Protein AF-A0A7V9RH33-F1 (afdb_monomer)

Structure (mmCIF, N/CA/C/O backbone):
data_AF-A0A7V9RH33-F1
#
_entry.id   AF-A0A7V9RH33-F1
#
loop_
_atom_site.group_PDB
_atom_site.id
_atom_site.type_symbol
_atom_site.label_atom_id
_atom_site.label_alt_id
_atom_site.label_comp_id
_atom_site.label_asym_id
_atom_site.label_entity_id
_atom_site.label_seq_id
_atom_site.pdbx_PDB_ins_code
_atom_site.Cartn_x
_atom_site.Cartn_y
_atom_site.Cartn_z
_atom_site.occupancy
_atom_site.B_iso_or_equiv
_atom_site.auth_seq_id
_atom_site.auth_comp_id
_atom_site.auth_asym_id
_atom_site.auth_atom_id
_atom_site.pdbx_PDB_model_num
ATOM 1 N N . MET A 1 1 ? -5.576 9.116 -10.974 1.00 95.38 1 MET A N 1
ATOM 2 C CA . MET A 1 1 ? -5.662 9.124 -9.503 1.00 95.38 1 MET A CA 1
ATOM 3 C C . MET A 1 1 ? -5.404 7.738 -8.936 1.00 95.38 1 MET A C 1
ATOM 5 O O . MET A 1 1 ? -6.086 6.780 -9.306 1.00 95.38 1 MET A O 1
ATOM 9 N N . ILE A 1 2 ? -4.464 7.657 -8.002 1.00 98.38 2 ILE A N 1
ATOM 10 C CA . ILE A 1 2 ? -4.187 6.512 -7.131 1.00 98.38 2 ILE A CA 1
ATOM 11 C C . ILE A 1 2 ? -4.841 6.674 -5.761 1.00 98.38 2 ILE A C 1
ATOM 13 O O . ILE A 1 2 ? -5.208 7.778 -5.364 1.00 98.38 2 ILE A O 1
ATOM 17 N N . CYS A 1 3 ? -4.941 5.575 -5.014 1.00 98.75 3 CYS A N 1
ATOM 18 C CA . CYS A 1 3 ? -5.270 5.596 -3.591 1.00 98.75 3 CYS A CA 1
ATOM 19 C C . CYS A 1 3 ? -4.143 4.963 -2.775 1.00 98.75 3 CYS A C 1
ATOM 21 O O . CYS A 1 3 ? -3.856 3.783 -2.945 1.00 98.75 3 CYS A O 1
ATOM 23 N N . ILE A 1 4 ? -3.525 5.725 -1.878 1.00 98.81 4 ILE A N 1
ATOM 24 C CA . ILE A 1 4 ? -2.529 5.230 -0.931 1.00 98.81 4 ILE A CA 1
ATOM 25 C C . ILE A 1 4 ? -3.235 4.920 0.379 1.00 98.81 4 ILE A C 1
ATOM 27 O O . ILE A 1 4 ? -3.908 5.786 0.935 1.00 98.81 4 ILE A O 1
ATOM 31 N N . VAL A 1 5 ? -3.082 3.698 0.870 1.00 98.75 5 VAL A N 1
ATOM 32 C CA . VAL A 1 5 ? -3.754 3.229 2.078 1.00 98.75 5 VAL A CA 1
ATOM 33 C C . VAL A 1 5 ? -2.753 2.779 3.129 1.00 98.75 5 VAL A C 1
ATOM 35 O O . VAL A 1 5 ? -1.701 2.231 2.802 1.00 98.75 5 VAL A O 1
ATOM 38 N N . ASP A 1 6 ? -3.103 3.003 4.390 1.00 98.38 6 ASP A N 1
ATOM 39 C CA . ASP A 1 6 ? -2.345 2.503 5.533 1.00 98.38 6 ASP A CA 1
ATOM 40 C C . ASP A 1 6 ? -3.276 2.132 6.694 1.00 98.38 6 ASP A C 1
ATOM 42 O O . ASP A 1 6 ? -4.386 2.667 6.817 1.00 98.38 6 ASP A O 1
ATOM 46 N N . VAL A 1 7 ? -2.825 1.213 7.548 1.00 97.56 7 VAL A N 1
ATOM 47 C CA . VAL A 1 7 ? -3.547 0.773 8.745 1.00 97.56 7 VAL A CA 1
ATOM 48 C C . VAL A 1 7 ? -2.635 0.859 9.956 1.00 97.56 7 VAL A C 1
ATOM 50 O O . VAL A 1 7 ? -1.560 0.273 10.013 1.00 97.56 7 VAL A O 1
ATOM 53 N N . HIS A 1 8 ? -3.121 1.527 10.995 1.00 96.88 8 HIS A N 1
ATOM 54 C CA . HIS A 1 8 ? -2.479 1.547 12.294 1.00 96.88 8 HIS A CA 1
ATOM 55 C C . HIS A 1 8 ? -3.383 0.897 13.335 1.00 96.88 8 HIS A C 1
ATOM 57 O O . HIS A 1 8 ? -4.546 1.268 13.484 1.00 96.88 8 HIS A O 1
ATOM 63 N N . TYR A 1 9 ? -2.845 -0.059 14.083 1.00 93.94 9 TYR A N 1
ATOM 64 C CA . TYR A 1 9 ? -3.551 -0.713 15.176 1.00 93.94 9 TYR A CA 1
ATOM 65 C C . TYR A 1 9 ? -2.933 -0.339 16.526 1.00 93.94 9 TYR A C 1
ATOM 67 O O . TYR A 1 9 ? -1.718 -0.335 16.717 1.00 93.94 9 TYR A O 1
ATOM 75 N N . GLU A 1 10 ? -3.816 -0.063 17.471 1.00 94.25 10 GLU A N 1
ATOM 76 C CA . GLU A 1 10 ? -3.581 0.177 18.889 1.00 94.25 10 GLU A CA 1
ATOM 77 C C . GLU A 1 10 ? -4.294 -0.935 19.692 1.00 94.25 10 GLU A C 1
ATOM 79 O O . GLU A 1 10 ? -5.096 -1.684 19.124 1.00 94.25 10 GLU A O 1
ATOM 84 N N . PRO A 1 11 ? -4.036 -1.086 21.006 1.00 93.06 11 PRO A N 1
ATOM 85 C CA . PRO A 1 11 ? -4.631 -2.165 21.803 1.00 93.06 11 PRO A CA 1
ATOM 86 C C . PRO A 1 11 ? -6.167 -2.233 21.775 1.00 93.06 11 PRO A C 1
ATOM 88 O O . PRO A 1 11 ? -6.733 -3.314 21.906 1.00 93.06 11 PRO A O 1
ATOM 91 N N . ASP A 1 12 ? -6.848 -1.099 21.611 1.00 94.56 12 ASP A N 1
ATOM 92 C CA . ASP A 1 12 ? -8.307 -0.979 21.676 1.00 94.56 12 ASP A CA 1
ATOM 93 C C . ASP A 1 12 ? -8.935 -0.356 20.417 1.00 94.56 12 ASP A C 1
ATOM 95 O O . ASP A 1 12 ? -10.139 -0.067 20.404 1.00 94.56 12 ASP A O 1
ATOM 99 N N . ARG A 1 13 ? -8.144 -0.140 19.359 1.00 95.56 13 ARG A N 1
ATOM 100 C CA . ARG A 1 13 ? -8.594 0.527 18.134 1.00 95.56 13 ARG A CA 1
ATOM 101 C C . ARG A 1 13 ? -7.764 0.136 16.919 1.00 95.56 13 ARG A C 1
ATOM 103 O O . ARG A 1 13 ? -6.552 -0.012 17.000 1.00 95.56 13 ARG A O 1
ATOM 110 N N . VAL A 1 14 ? -8.406 0.122 15.756 1.00 97.19 14 VAL A N 1
ATOM 111 C CA . VAL A 1 14 ? -7.735 0.123 14.452 1.00 97.19 14 VAL A CA 1
ATOM 112 C C . VAL A 1 14 ? -8.142 1.365 13.669 1.00 97.19 14 VAL A C 1
ATOM 114 O O . VAL A 1 14 ? -9.323 1.704 13.601 1.00 97.19 14 VAL A O 1
ATOM 117 N N . THR A 1 15 ? -7.172 2.065 13.095 1.00 98.12 15 THR A N 1
ATOM 118 C CA . THR A 1 15 ? -7.381 3.249 12.263 1.00 98.12 15 THR A CA 1
ATOM 119 C C . THR A 1 15 ? -6.859 2.969 10.859 1.00 98.12 15 THR A C 1
ATOM 121 O O . THR A 1 15 ? -5.670 2.724 10.684 1.00 98.12 15 THR A O 1
ATOM 124 N N . ALA A 1 16 ? -7.742 3.018 9.865 1.00 98.31 16 ALA A N 1
ATOM 125 C CA . ALA A 1 16 ? -7.372 2.970 8.455 1.00 98.31 16 ALA A CA 1
ATOM 126 C C . ALA A 1 16 ? -7.395 4.381 7.866 1.00 98.31 16 ALA A C 1
ATOM 128 O O . ALA A 1 16 ? -8.294 5.172 8.177 1.00 98.31 16 ALA A O 1
ATOM 129 N N . ALA A 1 17 ? -6.432 4.679 7.003 1.00 98.75 17 ALA A N 1
ATOM 130 C CA . ALA A 1 17 ? -6.362 5.917 6.246 1.00 98.75 17 ALA A CA 1
ATOM 131 C C . ALA A 1 17 ? -6.275 5.631 4.746 1.00 98.75 17 ALA A C 1
ATOM 133 O O . ALA A 1 17 ? -5.672 4.644 4.328 1.00 98.75 17 ALA A O 1
ATOM 134 N N . ALA A 1 18 ? -6.886 6.504 3.949 1.00 98.69 18 ALA A N 1
ATOM 135 C CA . ALA A 1 18 ? -6.824 6.483 2.497 1.00 98.69 18 ALA A CA 1
ATOM 136 C C . ALA A 1 18 ? -6.561 7.899 1.979 1.00 98.69 18 ALA A C 1
ATOM 138 O O . ALA A 1 18 ? -7.247 8.847 2.366 1.00 98.69 18 ALA A O 1
ATOM 139 N N . VAL A 1 19 ? -5.572 8.024 1.102 1.00 98.81 19 VAL A N 1
ATOM 140 C CA . VAL A 1 19 ? -5.144 9.270 0.466 1.00 98.81 19 VAL A CA 1
ATOM 141 C C . VAL A 1 19 ? -5.298 9.116 -1.045 1.00 98.81 19 VAL A C 1
ATOM 143 O O . VAL A 1 19 ? -4.628 8.284 -1.650 1.00 98.81 19 VAL A O 1
ATOM 146 N N . GLY A 1 20 ? -6.201 9.882 -1.655 1.00 98.62 20 GLY A N 1
ATOM 147 C CA . GLY A 1 20 ? -6.399 9.931 -3.105 1.00 98.62 20 GLY A CA 1
ATOM 148 C C . GLY A 1 20 ? -5.659 11.108 -3.733 1.00 98.62 20 GLY A C 1
ATOM 149 O O . GLY A 1 20 ? -5.825 12.234 -3.263 1.00 98.62 20 GLY A O 1
ATOM 150 N N . ALA A 1 21 ? -4.859 10.862 -4.770 1.00 98.44 21 ALA A N 1
ATOM 151 C CA . ALA A 1 21 ? -4.086 11.889 -5.481 1.00 98.44 21 ALA A CA 1
ATOM 152 C C . ALA A 1 21 ? -3.590 11.392 -6.850 1.00 98.44 21 ALA A C 1
ATOM 154 O O . ALA A 1 21 ? -3.709 10.203 -7.158 1.00 98.44 21 ALA A O 1
ATOM 155 N N . GLU A 1 22 ? -3.019 12.271 -7.667 1.00 98.31 22 GLU A N 1
ATOM 156 C CA . GLU A 1 22 ? -2.132 11.870 -8.762 1.00 98.31 22 GLU A CA 1
ATOM 157 C C . GLU A 1 22 ? -0.724 11.531 -8.234 1.00 98.31 22 GLU A C 1
ATOM 159 O O . GLU A 1 22 ? -0.401 11.740 -7.063 1.00 98.31 22 GLU A O 1
ATOM 164 N N . TRP A 1 23 ? 0.113 10.911 -9.068 1.00 97.38 23 TRP A N 1
ATOM 165 C CA . TRP A 1 23 ? 1.403 10.358 -8.626 1.00 97.38 23 TRP A CA 1
ATOM 166 C C . TRP A 1 23 ? 2.408 11.415 -8.160 1.00 97.38 23 TRP A C 1
ATOM 168 O O . TRP A 1 23 ? 3.168 11.168 -7.223 1.00 97.38 23 TRP A O 1
ATOM 178 N N . ASP A 1 24 ? 2.440 12.559 -8.830 1.00 95.69 24 ASP A N 1
ATOM 179 C CA . ASP A 1 24 ? 3.384 13.657 -8.626 1.00 95.69 24 ASP A CA 1
ATOM 180 C C . ASP A 1 24 ? 2.827 14.786 -7.746 1.00 95.69 24 ASP A C 1
ATOM 182 O O . ASP A 1 24 ? 3.537 15.754 -7.474 1.00 95.69 24 ASP A O 1
ATOM 186 N N . ASP A 1 25 ? 1.603 14.635 -7.236 1.00 98.25 25 ASP A N 1
ATOM 187 C CA . ASP A 1 25 ? 0.978 15.611 -6.350 1.00 98.25 25 ASP A CA 1
ATOM 188 C C . ASP A 1 25 ? 1.746 15.765 -5.028 1.00 98.25 25 ASP A C 1
ATOM 190 O O . ASP A 1 25 ? 2.138 14.800 -4.361 1.00 98.25 25 ASP A O 1
ATOM 194 N N . GLU A 1 26 ? 1.889 17.015 -4.588 1.00 97.88 26 GLU A N 1
ATOM 195 C CA . GLU A 1 26 ? 2.342 17.330 -3.233 1.00 97.88 26 GLU A CA 1
ATOM 196 C C . GLU A 1 26 ? 1.231 17.138 -2.194 1.00 97.88 26 GLU A C 1
ATOM 198 O O . GLU A 1 26 ? 1.500 16.703 -1.069 1.00 97.88 26 GLU A O 1
ATOM 203 N N . ILE A 1 27 ? -0.005 17.469 -2.570 1.00 98.06 27 ILE A N 1
ATOM 204 C CA . ILE A 1 27 ? -1.160 17.570 -1.678 1.00 98.06 27 ILE A CA 1
ATOM 205 C C . ILE A 1 27 ? -2.217 16.555 -2.106 1.00 98.06 27 ILE A C 1
ATOM 207 O O . ILE A 1 27 ? -2.517 16.406 -3.285 1.00 98.06 27 ILE A O 1
ATOM 211 N N . ALA A 1 28 ? -2.807 15.873 -1.127 1.00 97.94 28 ALA A N 1
ATOM 212 C CA . ALA A 1 28 ? -3.891 14.937 -1.367 1.00 97.94 28 ALA A CA 1
ATOM 213 C C . ALA A 1 28 ? -5.132 15.639 -1.941 1.00 97.94 28 ALA A C 1
ATOM 215 O O . ALA A 1 28 ? -5.565 16.670 -1.428 1.00 97.94 28 ALA A O 1
ATOM 216 N N . THR A 1 29 ? -5.765 15.025 -2.942 1.00 98.19 29 THR A N 1
ATOM 217 C CA . THR A 1 29 ? -7.103 15.427 -3.407 1.00 98.19 29 THR A CA 1
ATOM 218 C C . THR A 1 29 ? -8.189 14.923 -2.452 1.00 98.19 29 THR A C 1
ATOM 220 O O . THR A 1 29 ? -9.202 15.587 -2.239 1.00 98.19 29 THR A O 1
ATOM 223 N N . ILE A 1 30 ? -7.992 13.736 -1.870 1.00 98.38 30 ILE A N 1
ATOM 224 C CA . ILE A 1 30 ? -8.938 13.088 -0.956 1.00 98.38 30 ILE A CA 1
ATOM 225 C C . ILE A 1 30 ? -8.173 12.548 0.249 1.00 98.38 30 ILE A C 1
ATOM 227 O O . ILE A 1 30 ? -7.168 11.864 0.083 1.00 98.38 30 ILE A O 1
ATOM 231 N N . GLU A 1 31 ? -8.688 12.782 1.454 1.00 98.56 31 GLU A N 1
ATOM 232 C CA . GLU A 1 31 ? -8.224 12.126 2.677 1.00 98.56 31 GLU A CA 1
ATOM 233 C C . GLU A 1 31 ? -9.425 11.529 3.414 1.00 98.56 31 GLU A C 1
ATOM 235 O O . GLU A 1 31 ? -10.387 12.228 3.739 1.00 98.56 31 GLU A O 1
ATOM 240 N N . ILE A 1 32 ? -9.381 10.227 3.683 1.00 98.56 32 ILE A N 1
ATOM 241 C CA . ILE A 1 32 ? -10.398 9.515 4.458 1.00 98.56 32 ILE A CA 1
ATOM 242 C C . ILE A 1 32 ? -9.709 8.829 5.629 1.00 98.56 32 ILE A C 1
ATOM 244 O O . ILE A 1 32 ? -8.657 8.215 5.471 1.00 98.56 32 ILE A O 1
ATOM 248 N N . VAL A 1 33 ? -10.333 8.903 6.803 1.00 98.44 33 VAL A N 1
ATOM 249 C CA . VAL A 1 33 ? -9.927 8.154 7.994 1.00 98.44 33 VAL A CA 1
ATOM 250 C C . VAL A 1 33 ? -11.133 7.398 8.543 1.00 98.44 33 VAL A C 1
ATOM 252 O O . VAL A 1 33 ? -12.235 7.946 8.656 1.00 98.44 33 VAL A O 1
ATOM 255 N N . VAL A 1 34 ? -10.929 6.128 8.882 1.00 97.88 34 VAL A N 1
ATOM 256 C CA . VAL A 1 34 ? -11.912 5.263 9.544 1.00 97.88 34 VAL A CA 1
ATOM 257 C C . VAL A 1 34 ? -11.299 4.742 10.831 1.00 97.88 34 VAL A C 1
ATOM 259 O O . VAL A 1 34 ? -10.194 4.212 10.822 1.00 97.88 34 VAL A O 1
ATOM 262 N N . ARG A 1 35 ? -12.027 4.878 11.941 1.00 96.88 35 ARG A N 1
ATOM 263 C CA . ARG A 1 35 ? -11.622 4.365 13.252 1.00 96.88 35 ARG A CA 1
ATOM 264 C C . ARG A 1 35 ? -12.588 3.273 13.681 1.00 96.88 35 ARG A C 1
ATOM 266 O O . ARG A 1 35 ? -13.767 3.545 13.898 1.00 96.88 35 ARG A O 1
ATOM 273 N N . THR A 1 36 ? -12.072 2.066 13.843 1.00 96.31 36 THR A N 1
ATOM 274 C CA . THR A 1 36 ? -12.820 0.902 14.308 1.00 96.31 36 THR A CA 1
ATOM 275 C C . THR A 1 36 ? -12.450 0.605 15.752 1.00 96.31 36 THR A C 1
ATOM 277 O O . THR A 1 36 ? -11.273 0.509 16.091 1.00 96.31 36 THR A O 1
ATOM 280 N N . LYS A 1 37 ? -13.459 0.477 16.618 1.00 95.62 37 LYS A N 1
ATOM 281 C CA . LYS A 1 37 ? -13.264 0.118 18.026 1.00 95.62 37 LYS A CA 1
ATOM 282 C C . LYS A 1 37 ? -12.912 -1.367 18.151 1.00 95.62 37 LYS A C 1
ATOM 284 O O . LYS A 1 37 ? -13.541 -2.197 17.501 1.00 95.62 37 LYS A O 1
ATOM 289 N N . GLY A 1 38 ? -11.992 -1.680 19.055 1.00 91.88 38 GLY A N 1
ATOM 290 C CA . GLY A 1 38 ? -11.515 -3.031 19.333 1.00 91.88 38 GLY A CA 1
ATOM 291 C C . GLY A 1 38 ? -10.138 -3.308 18.723 1.00 91.88 38 GLY A C 1
ATOM 292 O O . GLY A 1 38 ? -9.685 -2.554 17.858 1.00 91.88 38 GLY A O 1
ATOM 293 N N . PRO A 1 39 ? -9.461 -4.369 19.191 1.00 90.56 39 PRO A N 1
ATOM 294 C CA . PRO A 1 39 ? -8.172 -4.770 18.648 1.00 90.56 39 PRO A CA 1
ATOM 295 C C . PRO A 1 39 ? -8.318 -5.271 17.206 1.00 90.56 39 PRO A C 1
ATOM 297 O O . PRO A 1 39 ? -9.386 -5.726 16.789 1.00 90.56 39 PRO A O 1
ATOM 300 N N . ALA A 1 40 ? -7.215 -5.231 16.458 1.00 90.50 40 ALA A N 1
ATOM 301 C CA . ALA A 1 40 ? -7.092 -6.022 15.236 1.00 90.50 40 ALA A CA 1
ATOM 302 C C . ALA A 1 40 ? -7.164 -7.524 15.561 1.00 90.50 40 ALA A C 1
ATOM 304 O O . ALA A 1 40 ? -6.976 -7.924 16.711 1.00 90.50 40 ALA A O 1
ATOM 305 N N . ALA A 1 41 ? -7.372 -8.355 14.537 1.00 85.81 41 ALA A N 1
ATOM 306 C CA . ALA A 1 41 ? -7.249 -9.803 14.676 1.00 85.81 41 ALA A CA 1
ATOM 307 C C . ALA A 1 41 ? -5.891 -10.203 15.295 1.00 85.81 41 ALA A C 1
ATOM 309 O O . ALA A 1 41 ? -4.880 -9.497 15.139 1.00 85.81 41 ALA A O 1
ATOM 310 N N . ASP A 1 42 ? -5.881 -11.345 15.985 1.00 87.12 42 ASP A N 1
ATOM 311 C CA . ASP A 1 42 ? -4.666 -11.911 16.565 1.00 87.12 42 ASP A CA 1
ATOM 312 C C . ASP A 1 42 ? -3.622 -12.191 15.480 1.00 87.12 42 ASP A C 1
ATOM 314 O O . ASP A 1 42 ? -3.932 -12.502 14.328 1.00 87.12 42 ASP A O 1
ATOM 318 N N . TYR A 1 43 ? -2.347 -12.068 15.845 1.00 84.62 43 TYR A N 1
ATOM 319 C CA . TYR A 1 43 ? -1.266 -12.358 14.916 1.00 84.62 43 TYR A CA 1
ATOM 320 C C . TYR A 1 43 ? -1.150 -13.860 14.661 1.00 84.62 43 TYR A C 1
ATOM 322 O O . TYR A 1 43 ? -0.788 -14.626 15.555 1.00 84.62 43 TYR A O 1
ATOM 330 N N . ASN A 1 44 ? -1.379 -14.252 13.410 1.00 84.88 44 ASN A N 1
ATOM 331 C CA . ASN A 1 44 ? -1.130 -15.598 12.922 1.00 84.88 44 ASN A CA 1
ATOM 332 C C . ASN A 1 44 ? 0.112 -15.607 12.003 1.00 84.88 44 ASN A C 1
ATOM 334 O O . ASN A 1 44 ? 0.119 -14.906 10.982 1.00 84.88 44 ASN A O 1
ATOM 338 N N . PRO A 1 45 ? 1.182 -16.358 12.334 1.00 80.25 45 PRO A N 1
ATOM 339 C CA . PRO A 1 45 ? 2.356 -16.482 11.474 1.00 80.25 45 PRO A CA 1
ATOM 340 C C . PRO A 1 45 ? 1.985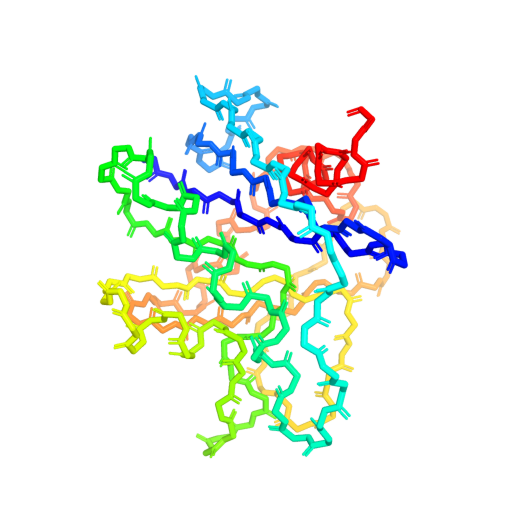 -16.912 10.047 1.00 80.25 45 PRO A C 1
ATOM 342 O O . PRO A 1 45 ? 1.301 -17.909 9.847 1.00 80.25 45 PRO A O 1
ATOM 345 N N . GLY A 1 46 ? 2.439 -16.154 9.045 1.00 78.81 46 GLY A N 1
ATOM 346 C CA . GLY A 1 46 ? 2.107 -16.399 7.631 1.00 78.81 46 GLY A CA 1
ATOM 347 C C . GLY A 1 46 ? 0.761 -15.821 7.168 1.00 78.81 46 GLY A C 1
ATOM 348 O O . GLY A 1 46 ? 0.478 -15.840 5.977 1.00 78.81 46 GLY A O 1
ATOM 349 N N . ALA A 1 47 ? -0.034 -15.247 8.074 1.00 84.38 47 ALA A N 1
ATOM 350 C CA . ALA A 1 47 ? -1.341 -14.648 7.793 1.00 84.38 47 ALA A CA 1
ATOM 351 C C . ALA A 1 47 ? -1.448 -13.199 8.313 1.00 84.38 47 ALA A C 1
ATOM 353 O O . ALA A 1 47 ? -2.520 -12.710 8.654 1.00 84.38 47 ALA A O 1
ATOM 354 N N . PHE A 1 48 ? -0.329 -12.466 8.334 1.00 84.94 48 PHE A N 1
ATOM 355 C CA . PHE A 1 48 ? -0.283 -11.069 8.790 1.00 84.94 48 PHE A CA 1
ATOM 356 C C . PHE A 1 48 ? -1.326 -10.166 8.104 1.00 84.94 48 PHE A C 1
ATOM 358 O O . PHE A 1 48 ? -1.891 -9.286 8.752 1.00 84.94 48 PHE A O 1
ATOM 365 N N . TYR A 1 49 ? -1.617 -10.413 6.821 1.00 89.44 49 TYR A N 1
ATOM 366 C CA . TYR A 1 49 ? -2.574 -9.628 6.037 1.00 89.44 49 TYR A CA 1
ATOM 367 C C . TYR A 1 49 ? -3.988 -9.607 6.643 1.00 89.44 49 TYR A C 1
ATOM 369 O O . TYR A 1 49 ? -4.713 -8.636 6.439 1.00 89.44 49 TYR A O 1
ATOM 377 N N . GLU A 1 50 ? -4.383 -10.631 7.410 1.00 90.62 50 GLU A N 1
ATOM 378 C CA . GLU A 1 50 ? -5.708 -10.723 8.045 1.00 90.62 50 GLU A CA 1
ATOM 379 C C . GLU A 1 50 ? -5.959 -9.578 9.034 1.00 90.62 50 GLU A C 1
ATOM 381 O O . GLU A 1 50 ? -7.104 -9.192 9.267 1.00 90.62 50 GLU A O 1
ATOM 386 N N . ARG A 1 51 ? -4.887 -8.989 9.576 1.00 93.50 51 ARG A N 1
ATOM 387 C CA . ARG A 1 51 ? -4.962 -7.879 10.533 1.00 93.50 51 ARG A CA 1
ATOM 388 C C . ARG A 1 51 ? -5.274 -6.537 9.881 1.00 93.50 51 ARG A C 1
ATOM 390 O O . ARG A 1 51 ? -5.725 -5.635 10.577 1.00 93.50 51 ARG A O 1
ATOM 397 N N . GLU A 1 52 ? -5.042 -6.399 8.578 1.00 95.38 52 GLU A N 1
ATOM 398 C CA . GLU A 1 52 ? -5.183 -5.124 7.863 1.00 95.38 52 GLU A CA 1
ATOM 399 C C . GLU A 1 52 ? -6.244 -5.178 6.766 1.00 95.38 52 GLU A C 1
ATOM 401 O O . GLU A 1 52 ? -7.003 -4.223 6.591 1.00 95.38 52 GLU A O 1
ATOM 406 N N . LEU A 1 53 ? -6.351 -6.309 6.064 1.00 96.38 53 LEU A N 1
ATOM 407 C CA . LEU A 1 53 ? -7.203 -6.462 4.888 1.00 96.38 53 LEU A CA 1
ATOM 408 C C . LEU A 1 53 ? -8.670 -6.043 5.117 1.00 96.38 53 LEU A C 1
ATOM 410 O O . LEU A 1 53 ? -9.182 -5.304 4.274 1.00 96.38 53 LEU A O 1
ATOM 414 N N . PRO A 1 54 ? -9.355 -6.423 6.219 1.00 96.25 54 PRO A N 1
ATOM 415 C CA . PRO A 1 54 ? -10.743 -6.008 6.436 1.00 96.25 54 PRO A CA 1
ATOM 416 C C . PRO A 1 54 ? -10.907 -4.484 6.504 1.00 96.25 54 PRO A C 1
ATOM 418 O O . PRO A 1 54 ? -11.879 -3.934 5.988 1.00 96.25 54 PRO A O 1
ATOM 421 N N . TYR A 1 55 ? -9.940 -3.790 7.105 1.00 97.44 55 TYR A N 1
ATOM 422 C CA . TYR A 1 55 ? -9.976 -2.338 7.275 1.00 97.44 55 TYR A CA 1
ATOM 423 C C . TYR A 1 55 ? -9.630 -1.604 5.978 1.00 97.44 55 TYR A C 1
ATOM 425 O O . TYR A 1 55 ? -10.240 -0.579 5.675 1.00 97.44 55 TYR A O 1
ATOM 433 N N . LEU A 1 56 ? -8.705 -2.160 5.189 1.00 98.00 56 LEU A N 1
ATOM 434 C CA . LEU A 1 56 ? -8.374 -1.661 3.855 1.00 98.00 56 LEU A CA 1
ATOM 435 C C . LEU A 1 56 ? -9.562 -1.766 2.896 1.00 98.00 56 LEU A C 1
ATOM 437 O O . LEU A 1 56 ? -9.871 -0.807 2.194 1.00 98.00 56 LEU A O 1
ATOM 441 N N . LEU A 1 57 ? -10.260 -2.903 2.883 1.00 98.00 57 LEU A N 1
ATOM 442 C CA . LEU A 1 57 ? -11.457 -3.072 2.057 1.00 98.00 57 LEU A CA 1
ATOM 443 C C . LEU A 1 57 ? -12.547 -2.070 2.458 1.00 98.00 57 LEU A C 1
ATOM 445 O O . LEU A 1 57 ? -13.043 -1.337 1.605 1.00 98.00 57 LEU A O 1
ATOM 449 N N . ALA A 1 58 ? -12.833 -1.957 3.759 1.00 97.56 58 ALA A N 1
ATOM 450 C CA . ALA A 1 58 ? -13.859 -1.049 4.268 1.00 97.56 58 ALA A CA 1
ATOM 451 C C . ALA A 1 58 ? -13.581 0.431 3.946 1.00 97.56 58 ALA A C 1
ATOM 453 O O . ALA A 1 58 ? -14.511 1.192 3.678 1.00 97.56 58 ALA A O 1
ATOM 454 N N . ILE A 1 59 ? -12.319 0.877 3.974 1.00 98.06 59 ILE A N 1
ATOM 455 C CA . ILE A 1 59 ? -12.005 2.268 3.619 1.00 98.06 59 ILE A CA 1
ATOM 456 C C . ILE A 1 59 ? -12.029 2.505 2.106 1.00 98.06 59 ILE A C 1
ATOM 458 O O . ILE A 1 59 ? -12.455 3.574 1.670 1.00 98.06 59 ILE A O 1
ATOM 462 N N . LEU A 1 60 ? -11.635 1.514 1.302 1.00 98.19 60 LEU A N 1
ATOM 463 C CA . LEU A 1 60 ? -11.655 1.610 -0.159 1.00 98.19 60 LEU A CA 1
ATOM 464 C C . LEU A 1 60 ? -13.078 1.662 -0.728 1.00 98.19 60 LEU A C 1
ATOM 466 O O . LEU A 1 60 ? -13.283 2.307 -1.749 1.00 98.19 60 LEU A O 1
ATOM 470 N N . GLU A 1 61 ? -14.075 1.088 -0.048 1.00 97.06 61 GLU A N 1
ATOM 471 C CA . GLU A 1 61 ? -15.498 1.259 -0.397 1.00 97.06 61 GLU A CA 1
ATOM 472 C C . GLU A 1 61 ? -15.969 2.723 -0.334 1.00 97.06 61 GLU A C 1
ATOM 474 O O . GLU A 1 61 ? -16.973 3.087 -0.944 1.00 97.06 61 GLU A O 1
ATOM 479 N N . ARG A 1 62 ? -15.245 3.583 0.396 1.00 97.50 62 ARG A N 1
ATOM 480 C CA . ARG A 1 62 ? -15.540 5.019 0.522 1.00 97.50 62 ARG A CA 1
ATOM 481 C C . ARG A 1 62 ? -14.799 5.874 -0.507 1.00 97.50 62 ARG A C 1
ATOM 483 O O . ARG A 1 62 ? -15.022 7.083 -0.545 1.00 97.50 62 ARG A O 1
ATOM 490 N N . MET A 1 63 ? -13.912 5.274 -1.299 1.00 97.62 63 MET A N 1
ATOM 491 C CA . MET A 1 63 ? -13.144 5.959 -2.334 1.00 97.62 63 MET A CA 1
ATOM 492 C C . MET A 1 63 ? -13.873 5.897 -3.683 1.00 97.62 63 MET A C 1
ATOM 494 O O . MET A 1 63 ? -14.511 4.890 -3.995 1.00 97.62 63 MET A O 1
ATOM 498 N N . PRO A 1 64 ? -13.762 6.937 -4.530 1.00 96.81 64 PRO A N 1
ATOM 499 C CA . PRO A 1 64 ? -14.131 6.802 -5.934 1.00 96.81 64 PRO A CA 1
ATOM 500 C C . PRO A 1 64 ? -13.209 5.783 -6.637 1.00 96.81 64 PRO A C 1
ATOM 502 O O . PRO A 1 64 ? -12.151 5.435 -6.102 1.00 96.81 64 PRO A O 1
ATOM 505 N N . PRO A 1 65 ? -13.564 5.318 -7.849 1.00 95.94 65 PRO A N 1
ATOM 506 C CA . PRO A 1 65 ? -12.692 4.452 -8.636 1.00 95.94 65 PRO A CA 1
ATOM 507 C C . PRO A 1 65 ? -11.289 5.050 -8.814 1.00 95.94 65 PRO A C 1
ATOM 509 O O . PRO A 1 65 ? -11.147 6.234 -9.122 1.00 95.94 65 PRO A O 1
ATOM 512 N N . VAL A 1 66 ? -10.260 4.219 -8.645 1.00 97.38 66 VAL A N 1
ATOM 513 C CA . VAL A 1 66 ? -8.846 4.604 -8.770 1.00 97.38 66 VAL A CA 1
ATOM 514 C C . VAL A 1 66 ? -8.122 3.726 -9.777 1.00 97.38 66 VAL A C 1
ATOM 516 O O . VAL A 1 66 ? -8.496 2.569 -9.976 1.00 97.38 66 VAL A O 1
ATOM 519 N N . GLU A 1 67 ? -7.066 4.262 -10.391 1.00 97.62 67 GLU A N 1
ATOM 520 C CA . GLU A 1 67 ? -6.244 3.506 -11.345 1.00 97.62 67 GLU A CA 1
ATOM 521 C C . GLU A 1 67 ? -5.486 2.369 -10.651 1.00 97.62 67 GLU A C 1
ATOM 523 O O . GLU A 1 67 ? -5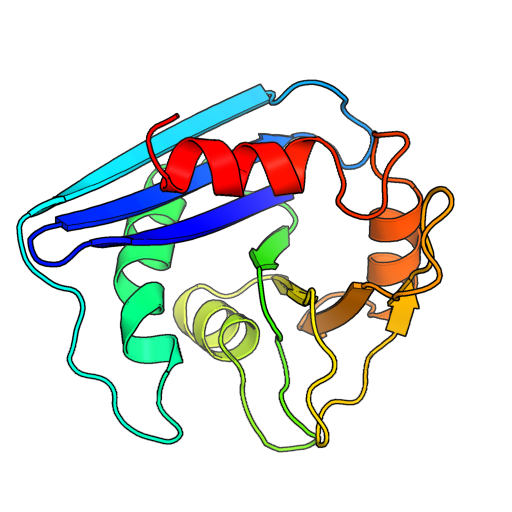.292 1.304 -11.228 1.00 97.62 67 GLU A O 1
ATOM 528 N N . ALA A 1 68 ? -5.067 2.597 -9.404 1.00 98.56 68 ALA A N 1
ATOM 529 C CA . ALA A 1 68 ? -4.322 1.646 -8.603 1.00 98.56 68 ALA A CA 1
ATOM 530 C C . ALA A 1 68 ? -4.426 1.971 -7.110 1.00 98.56 68 ALA A C 1
ATOM 532 O O . ALA A 1 68 ? -4.592 3.132 -6.717 1.00 98.56 68 ALA A O 1
ATOM 533 N N . VAL A 1 69 ? -4.282 0.938 -6.280 1.00 98.81 69 VAL A N 1
ATOM 534 C CA . VAL A 1 69 ? -4.122 1.083 -4.828 1.00 98.81 69 VAL A CA 1
ATOM 535 C C . VAL A 1 69 ? -2.659 0.874 -4.452 1.00 98.81 69 VAL A C 1
ATOM 537 O O . VAL A 1 69 ? -2.021 -0.055 -4.938 1.00 98.81 69 VAL A O 1
ATOM 540 N N . VAL A 1 70 ? -2.135 1.720 -3.575 1.00 98.88 70 VAL A N 1
ATOM 541 C CA . VAL A 1 70 ? -0.774 1.656 -3.047 1.00 98.88 70 VAL A CA 1
ATOM 542 C C . VAL A 1 70 ? -0.834 1.265 -1.572 1.00 98.88 70 VAL A C 1
ATOM 544 O O . VAL A 1 70 ? -1.478 1.959 -0.791 1.00 98.88 70 VAL A O 1
ATOM 547 N N . VAL A 1 71 ? -0.166 0.176 -1.187 1.00 98.56 71 VAL A N 1
ATOM 548 C CA . VAL A 1 71 ? -0.107 -0.321 0.203 1.00 98.56 71 VAL A CA 1
ATOM 549 C C . VAL A 1 71 ? 1.294 -0.149 0.804 1.00 98.56 71 VAL A C 1
ATOM 551 O O . VAL A 1 71 ? 2.291 -0.292 0.089 1.00 98.56 71 VAL A O 1
ATOM 554 N N . ASP A 1 72 ? 1.389 0.099 2.117 1.00 96.12 72 ASP A N 1
ATOM 555 C CA . ASP A 1 72 ? 2.657 0.021 2.871 1.00 96.12 72 ASP A CA 1
ATOM 556 C C . ASP A 1 72 ? 3.024 -1.443 3.150 1.00 96.12 72 ASP A C 1
ATOM 558 O O . ASP A 1 72 ? 2.772 -2.007 4.211 1.00 96.12 72 ASP A O 1
ATOM 562 N N . GLY A 1 73 ? 3.580 -2.109 2.144 1.00 96.31 73 GLY A N 1
ATOM 563 C CA . GLY A 1 73 ? 3.905 -3.524 2.227 1.00 96.31 73 GLY A CA 1
ATOM 564 C C . GLY A 1 73 ? 4.212 -4.127 0.869 1.00 96.31 73 GLY A C 1
ATOM 565 O O . GLY A 1 73 ? 4.375 -3.426 -0.126 1.00 96.31 73 GLY A O 1
ATOM 566 N N . TYR A 1 74 ? 4.298 -5.452 0.830 1.00 97.62 74 TYR A N 1
ATOM 567 C CA . TYR A 1 74 ? 4.532 -6.195 -0.404 1.00 97.62 74 TYR A CA 1
ATOM 568 C C . TYR A 1 74 ? 3.220 -6.678 -1.021 1.00 97.62 74 TYR A C 1
ATOM 570 O O . TYR A 1 74 ? 2.293 -7.092 -0.319 1.00 97.62 74 TYR A O 1
ATOM 578 N N . VAL A 1 75 ? 3.184 -6.710 -2.352 1.00 98.06 75 VAL A N 1
ATOM 579 C CA . VAL A 1 75 ? 2.215 -7.513 -3.102 1.00 98.06 75 VAL A CA 1
AT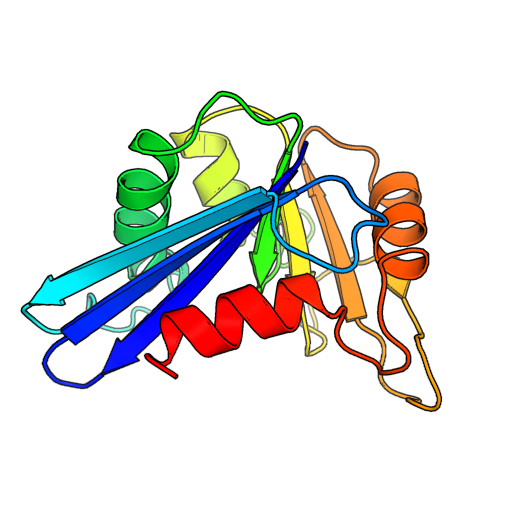OM 580 C C . VAL A 1 75 ? 2.608 -8.983 -3.023 1.00 98.06 75 VAL A C 1
ATOM 582 O O . VAL A 1 75 ? 1.784 -9.809 -2.650 1.00 98.06 75 VAL A O 1
ATOM 585 N N . TRP A 1 76 ? 3.880 -9.291 -3.278 1.00 96.81 76 TRP A N 1
ATOM 586 C CA . TRP A 1 76 ? 4.438 -10.641 -3.237 1.00 96.81 76 TRP A CA 1
ATOM 587 C C . TRP A 1 76 ? 5.619 -10.705 -2.268 1.00 96.81 76 TRP A C 1
ATOM 589 O O . TRP A 1 76 ? 6.541 -9.896 -2.344 1.00 96.81 76 TRP A O 1
ATOM 599 N N . LEU A 1 77 ? 5.599 -11.687 -1.369 1.00 95.31 77 LEU A N 1
ATOM 600 C CA . LEU A 1 77 ? 6.677 -12.007 -0.426 1.00 95.31 77 LEU A CA 1
ATOM 601 C C . LEU A 1 77 ? 7.678 -13.029 -1.005 1.00 95.31 77 LEU A C 1
ATOM 603 O O . LEU A 1 77 ? 8.632 -13.420 -0.334 1.00 95.31 77 LEU A O 1
ATOM 607 N N . GLY A 1 78 ? 7.440 -13.469 -2.240 1.00 94.19 78 GLY A N 1
ATOM 608 C CA . GLY A 1 78 ? 8.222 -14.419 -3.029 1.00 94.19 78 GLY A CA 1
ATOM 609 C C . GLY A 1 78 ? 7.400 -14.936 -4.216 1.00 94.19 78 GLY A C 1
ATOM 610 O O . GLY A 1 78 ? 6.224 -14.581 -4.304 1.00 94.19 78 GLY A O 1
ATOM 611 N N . PRO A 1 79 ? 7.981 -15.756 -5.115 1.00 88.75 79 PRO A N 1
ATOM 612 C CA . PRO A 1 79 ? 7.338 -16.177 -6.368 1.00 88.75 79 PRO A CA 1
ATOM 613 C C . PRO A 1 79 ? 5.917 -16.739 -6.209 1.00 88.75 79 PRO A C 1
ATOM 615 O O . PRO A 1 79 ? 5.039 -16.378 -6.981 1.00 88.75 79 PRO A O 1
ATOM 618 N N . ASP A 1 80 ? 5.680 -17.528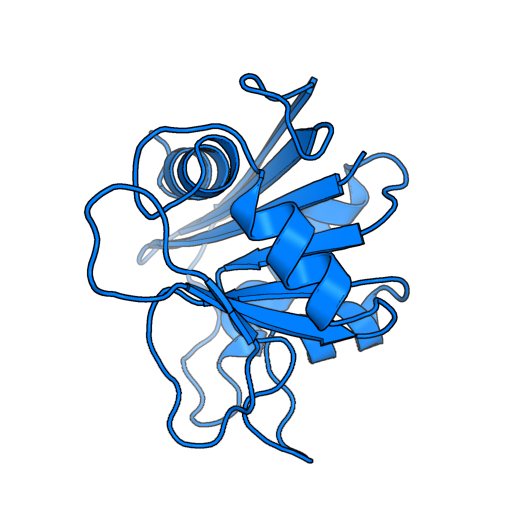 -5.157 1.00 88.31 80 ASP A N 1
ATOM 619 C CA . ASP A 1 80 ? 4.374 -18.129 -4.840 1.00 88.31 80 ASP A CA 1
ATOM 620 C C . ASP A 1 80 ? 3.905 -17.782 -3.417 1.00 88.31 80 ASP A C 1
ATOM 622 O O . ASP A 1 80 ? 3.115 -18.500 -2.804 1.00 88.31 80 ASP A O 1
ATOM 626 N N . HIS A 1 81 ? 4.428 -16.692 -2.850 1.00 94.50 81 HIS A N 1
ATOM 627 C CA . HIS A 1 81 ? 4.122 -16.282 -1.483 1.00 94.50 81 HIS A CA 1
ATOM 628 C C . HIS A 1 81 ? 3.325 -14.971 -1.510 1.00 94.50 81 HIS A C 1
ATOM 630 O O . HIS A 1 81 ? 3.920 -13.898 -1.660 1.00 94.50 81 HIS A O 1
ATOM 636 N N . PRO A 1 82 ? 1.986 -15.026 -1.394 1.00 95.69 82 PRO A N 1
ATOM 637 C CA . PRO A 1 82 ? 1.157 -13.831 -1.446 1.00 95.69 82 PRO A CA 1
ATOM 638 C C . PRO A 1 82 ? 1.405 -12.931 -0.231 1.00 95.69 82 PRO A C 1
ATOM 640 O O . PRO A 1 82 ? 1.465 -13.387 0.908 1.00 95.69 82 PRO A O 1
ATOM 643 N N . GLY A 1 83 ? 1.559 -11.634 -0.490 1.00 96.62 83 GLY A N 1
ATOM 644 C CA . GLY A 1 83 ? 1.601 -10.585 0.523 1.00 96.62 83 GLY A CA 1
ATOM 645 C C . GLY A 1 83 ? 0.268 -9.846 0.638 1.00 96.62 83 GLY A C 1
ATOM 646 O O . GLY A 1 83 ? -0.713 -10.164 -0.039 1.00 96.62 83 GLY A O 1
ATOM 647 N N . LEU A 1 84 ? 0.244 -8.810 1.479 1.00 97.25 84 LEU A N 1
ATOM 648 C CA . LEU A 1 84 ? -0.937 -7.971 1.708 1.00 97.25 84 LEU A CA 1
ATOM 649 C C . LEU A 1 84 ? -1.540 -7.446 0.399 1.00 97.25 84 LEU A C 1
ATOM 651 O O . LEU A 1 84 ? -2.748 -7.555 0.189 1.00 97.25 84 LEU A O 1
ATOM 655 N N . GLY A 1 85 ? -0.701 -6.921 -0.499 1.00 98.12 85 GLY A N 1
ATOM 656 C CA . GLY A 1 85 ? -1.170 -6.351 -1.759 1.00 98.12 85 GLY A CA 1
ATOM 657 C C . GLY A 1 85 ? -1.810 -7.387 -2.688 1.00 98.12 85 GLY A C 1
ATOM 658 O O . GLY A 1 85 ? -2.797 -7.075 -3.352 1.00 98.12 85 GLY A O 1
ATOM 659 N N . TRP A 1 86 ? -1.324 -8.634 -2.690 1.00 98.25 86 TRP A N 1
ATOM 660 C CA . TRP A 1 86 ? -1.950 -9.716 -3.453 1.00 98.25 86 TRP A CA 1
ATOM 661 C C . TRP A 1 86 ? -3.323 -10.084 -2.894 1.00 98.25 86 TRP A C 1
ATOM 663 O O . TRP A 1 86 ? -4.284 -10.219 -3.648 1.00 98.25 86 TRP A O 1
ATOM 673 N N . HIS A 1 87 ? -3.442 -10.211 -1.569 1.00 98.19 87 HIS A N 1
ATOM 674 C CA . HIS A 1 87 ? -4.725 -10.510 -0.933 1.00 98.19 87 HIS A CA 1
ATOM 675 C C . HIS A 1 87 ? -5.748 -9.393 -1.167 1.00 98.19 87 HIS A C 1
ATOM 677 O O . HIS A 1 87 ? -6.916 -9.680 -1.436 1.00 98.19 87 HIS A O 1
ATOM 683 N N . LEU A 1 88 ? -5.303 -8.134 -1.144 1.00 98.44 88 LEU A N 1
ATOM 684 C CA . LEU A 1 88 ? -6.137 -6.991 -1.496 1.00 98.44 88 LEU A CA 1
ATOM 685 C C . LEU A 1 88 ? -6.588 -7.041 -2.960 1.00 98.44 88 LEU A C 1
ATOM 687 O O . LEU A 1 88 ? -7.779 -6.893 -3.233 1.00 98.44 88 LEU A O 1
ATOM 691 N N . HIS A 1 89 ? -5.663 -7.298 -3.889 1.00 98.44 89 HIS A N 1
ATOM 692 C CA . HIS A 1 89 ? -5.978 -7.476 -5.306 1.00 98.44 89 HIS A CA 1
ATOM 693 C C . HIS A 1 89 ? -7.000 -8.599 -5.515 1.00 98.44 89 HIS A C 1
ATOM 695 O O . HIS A 1 89 ? -8.003 -8.403 -6.191 1.00 98.44 89 HIS A O 1
ATOM 701 N N . ARG A 1 90 ? -6.810 -9.758 -4.880 1.00 98.19 90 ARG A N 1
ATOM 702 C CA . ARG A 1 90 ? -7.739 -10.887 -4.989 1.00 98.19 90 ARG A CA 1
ATOM 703 C C . ARG A 1 90 ? -9.140 -10.560 -4.459 1.00 98.19 90 ARG A C 1
ATOM 705 O O . ARG A 1 90 ? -10.116 -11.071 -4.998 1.00 98.19 90 ARG A O 1
ATOM 712 N N . ALA A 1 91 ? -9.247 -9.763 -3.396 1.00 97.81 91 ALA A N 1
ATOM 713 C CA . ALA A 1 91 ? -10.529 -9.428 -2.776 1.00 97.81 91 ALA A CA 1
ATOM 714 C C . ALA A 1 91 ? -11.287 -8.307 -3.511 1.00 97.81 91 ALA A C 1
ATOM 716 O O . ALA A 1 91 ? -12.513 -8.346 -3.581 1.00 97.81 91 ALA A O 1
ATOM 717 N N . ARG A 1 92 ? -10.570 -7.313 -4.049 1.00 96.38 92 ARG A N 1
ATOM 718 C CA . ARG A 1 92 ? -11.145 -6.102 -4.665 1.00 96.38 92 ARG A CA 1
ATOM 719 C C . ARG A 1 92 ? -11.119 -6.117 -6.198 1.00 96.38 92 ARG A C 1
ATOM 721 O O . ARG A 1 92 ? -11.926 -5.446 -6.837 1.00 96.38 92 ARG A O 1
ATOM 728 N N . GLY A 1 93 ? -10.167 -6.834 -6.784 1.00 96.88 93 GLY A N 1
ATOM 729 C CA . GLY A 1 93 ? -9.741 -6.678 -8.173 1.00 96.88 93 GLY A CA 1
ATOM 730 C C . GLY A 1 93 ? -8.908 -5.412 -8.407 1.00 96.88 93 GLY A C 1
ATOM 731 O O . GLY A 1 93 ? -8.752 -4.563 -7.528 1.00 96.88 93 GLY A O 1
ATOM 732 N N . GLY A 1 94 ? -8.398 -5.275 -9.632 1.00 97.69 94 GLY A N 1
ATOM 733 C CA . GLY A 1 94 ? -7.682 -4.093 -10.116 1.00 97.69 94 GLY A CA 1
ATOM 734 C C . GLY A 1 94 ? -6.250 -3.930 -9.584 1.00 97.69 94 GLY A C 1
ATOM 735 O O . GLY A 1 94 ? -5.822 -4.676 -8.702 1.00 97.69 94 GLY A O 1
ATOM 736 N N . PRO A 1 95 ? -5.498 -2.943 -10.098 1.00 98.62 95 PRO A N 1
ATOM 737 C CA . PRO A 1 95 ? -4.065 -2.843 -9.841 1.00 98.62 95 PRO A CA 1
ATOM 738 C C . PRO A 1 95 ? -3.726 -2.537 -8.380 1.00 98.62 95 PRO A C 1
ATOM 740 O O . PRO A 1 95 ? -4.376 -1.700 -7.735 1.00 98.62 95 PRO A O 1
ATOM 743 N N . VAL A 1 96 ? -2.685 -3.198 -7.868 1.00 98.88 96 VAL A N 1
ATOM 744 C CA . VAL A 1 96 ? -2.122 -2.935 -6.538 1.00 98.88 96 VAL A CA 1
ATOM 745 C C . VAL A 1 96 ? -0.603 -2.826 -6.629 1.00 98.88 96 VAL A C 1
ATOM 747 O O . VAL A 1 96 ? 0.058 -3.702 -7.183 1.00 98.88 96 VAL A O 1
ATOM 750 N N . ILE A 1 97 ? -0.058 -1.756 -6.054 1.00 98.81 97 ILE A N 1
ATOM 751 C CA . ILE A 1 97 ? 1.374 -1.522 -5.878 1.00 98.81 97 ILE A CA 1
ATOM 752 C C . ILE A 1 97 ? 1.691 -1.606 -4.384 1.00 98.81 97 ILE A C 1
ATOM 754 O O . ILE A 1 97 ? 1.008 -1.019 -3.552 1.00 98.81 97 ILE A O 1
ATOM 758 N N . GLY A 1 98 ? 2.745 -2.328 -4.035 1.00 98.56 98 GLY A N 1
ATOM 759 C CA . GLY A 1 98 ? 3.294 -2.376 -2.688 1.00 98.56 98 GLY A CA 1
ATOM 760 C C . GLY A 1 98 ? 4.563 -1.541 -2.597 1.00 98.56 98 GLY A C 1
ATOM 761 O O . GLY A 1 98 ? 5.456 -1.711 -3.427 1.00 98.56 98 GLY A O 1
ATOM 762 N N . ILE A 1 99 ? 4.648 -0.662 -1.597 1.00 98.50 99 ILE A N 1
ATOM 763 C CA . ILE A 1 99 ? 5.857 0.092 -1.253 1.00 98.50 99 ILE A CA 1
ATOM 764 C C . ILE A 1 99 ? 6.316 -0.366 0.127 1.00 98.50 99 ILE A C 1
ATOM 766 O O . ILE A 1 99 ? 5.799 0.094 1.139 1.00 98.50 99 ILE A O 1
ATOM 770 N N . ALA A 1 100 ? 7.313 -1.246 0.186 1.00 97.69 100 ALA A N 1
ATOM 771 C CA . ALA A 1 100 ? 7.839 -1.719 1.459 1.00 97.69 100 ALA A CA 1
ATOM 772 C C . ALA A 1 100 ? 9.082 -0.939 1.913 1.00 97.69 100 ALA A C 1
ATOM 774 O O . ALA A 1 100 ? 10.020 -0.682 1.153 1.00 97.69 100 ALA A O 1
ATOM 775 N N . LYS A 1 101 ? 9.116 -0.605 3.208 1.00 96.56 101 LYS A N 1
ATOM 776 C CA . LYS A 1 101 ? 10.211 0.135 3.866 1.00 96.56 101 LYS A CA 1
ATOM 777 C C . LYS A 1 101 ? 11.359 -0.767 4.341 1.00 96.56 101 LYS A C 1
ATOM 779 O O . LYS A 1 101 ? 12.382 -0.251 4.799 1.00 96.56 101 LYS A O 1
ATOM 784 N N . THR A 1 102 ? 11.218 -2.084 4.285 1.00 95.31 102 THR A N 1
ATOM 785 C CA . THR A 1 102 ? 12.257 -3.043 4.691 1.00 95.31 102 THR A CA 1
ATOM 786 C C . THR A 1 102 ? 12.291 -4.214 3.731 1.00 95.31 102 THR A C 1
ATOM 788 O O . THR A 1 102 ? 11.236 -4.686 3.305 1.00 95.31 102 THR A O 1
ATOM 791 N N . GLN A 1 103 ? 13.492 -4.700 3.424 1.00 94.62 103 GLN A N 1
ATOM 792 C CA . GLN A 1 103 ? 13.666 -5.851 2.550 1.00 94.62 103 GLN A CA 1
ATOM 793 C C . GLN A 1 103 ? 13.073 -7.102 3.200 1.00 94.62 103 GLN A C 1
ATOM 795 O O . GLN A 1 103 ? 13.351 -7.394 4.365 1.00 94.62 103 GLN A O 1
ATOM 800 N N . PHE A 1 104 ? 12.271 -7.843 2.443 1.00 93.38 104 PHE A N 1
ATOM 801 C CA . PHE A 1 104 ? 11.824 -9.176 2.818 1.00 93.38 104 PHE A CA 1
ATOM 802 C C . PHE A 1 104 ? 12.660 -10.201 2.051 1.00 93.38 104 PHE A C 1
ATOM 804 O O . PHE A 1 104 ? 12.734 -10.134 0.830 1.00 93.38 104 PHE A O 1
ATOM 811 N N . ALA A 1 105 ? 13.302 -11.138 2.755 1.00 91.50 105 ALA A N 1
ATOM 812 C CA . ALA A 1 105 ? 14.340 -12.000 2.175 1.00 91.50 105 ALA A CA 1
ATOM 813 C C . ALA A 1 105 ? 13.873 -12.843 0.973 1.00 91.50 105 ALA A C 1
ATOM 815 O O . ALA A 1 105 ? 14.680 -13.160 0.106 1.00 91.50 105 ALA A O 1
ATOM 816 N N . GLY A 1 106 ? 12.588 -13.205 0.919 1.00 91.12 106 GLY A N 1
ATOM 817 C CA . GLY A 1 106 ? 12.015 -13.966 -0.195 1.00 91.12 106 GLY A CA 1
ATOM 818 C C . GLY A 1 106 ? 11.474 -13.117 -1.346 1.00 91.12 106 GLY A C 1
ATOM 819 O O . GLY A 1 106 ? 11.180 -13.671 -2.402 1.00 91.12 106 GLY A O 1
ATOM 820 N N . ALA A 1 107 ? 11.315 -11.803 -1.163 1.00 94.19 107 ALA A N 1
ATOM 821 C CA . ALA A 1 107 ? 10.622 -10.955 -2.123 1.00 94.19 107 ALA A CA 1
ATOM 822 C C . ALA A 1 107 ? 11.552 -10.524 -3.263 1.00 94.19 107 ALA A C 1
ATOM 824 O O . ALA A 1 107 ? 12.688 -10.109 -3.036 1.00 94.19 107 ALA A O 1
ATOM 825 N N . VAL A 1 108 ? 11.031 -10.570 -4.489 1.00 94.19 108 VAL A N 1
ATOM 826 C CA . VAL A 1 108 ? 11.665 -9.966 -5.663 1.00 94.19 108 VAL A CA 1
ATOM 827 C C . VAL A 1 108 ? 11.000 -8.614 -5.889 1.00 94.19 108 VAL A C 1
ATOM 829 O O . VAL A 1 108 ? 9.809 -8.555 -6.194 1.00 94.19 108 VAL A O 1
ATOM 832 N N . SER A 1 109 ? 11.751 -7.531 -5.702 1.00 96.31 109 SER A N 1
ATOM 833 C CA . SER A 1 109 ? 11.259 -6.154 -5.800 1.00 96.31 109 SER A CA 1
ATOM 834 C C . SER A 1 109 ? 12.091 -5.308 -6.750 1.00 96.31 109 SER A C 1
ATOM 836 O O . SER A 1 109 ? 13.269 -5.572 -6.981 1.00 96.31 109 SER A O 1
ATOM 838 N N . ASN A 1 110 ? 11.475 -4.244 -7.255 1.00 97.94 110 ASN A N 1
ATOM 839 C CA . ASN A 1 110 ? 12.183 -3.154 -7.905 1.00 97.94 110 ASN A CA 1
ATOM 840 C C . ASN A 1 110 ? 12.584 -2.135 -6.839 1.00 97.94 110 ASN A C 1
ATOM 842 O O . ASN A 1 110 ? 11.727 -1.539 -6.181 1.00 97.94 110 ASN A O 1
ATOM 846 N N . ASP A 1 111 ? 13.885 -1.952 -6.656 1.00 97.81 111 ASP A N 1
ATOM 847 C CA . ASP A 1 111 ? 14.412 -1.111 -5.591 1.00 97.81 111 ASP A CA 1
ATOM 848 C C . ASP A 1 111 ? 14.489 0.360 -6.021 1.00 97.81 111 ASP A C 1
ATOM 850 O O . ASP A 1 111 ? 15.011 0.718 -7.080 1.00 97.81 111 ASP A O 1
ATOM 854 N N . VAL A 1 112 ? 13.970 1.234 -5.162 1.00 98.06 112 VAL A N 1
ATOM 855 C CA . VAL A 1 112 ? 13.870 2.674 -5.398 1.00 98.06 112 VAL A CA 1
ATOM 856 C C . VAL A 1 112 ? 14.637 3.423 -4.311 1.00 98.06 112 VAL A C 1
ATOM 858 O O . VAL A 1 112 ? 14.245 3.448 -3.144 1.00 98.06 112 VAL A O 1
ATOM 861 N N . ILE A 1 113 ? 15.742 4.054 -4.705 1.00 97.38 113 ILE A N 1
ATOM 862 C CA . ILE A 1 113 ? 16.532 4.969 -3.871 1.00 97.38 113 ILE A CA 1
ATOM 863 C C . ILE A 1 113 ? 16.007 6.397 -4.080 1.00 97.38 113 ILE A C 1
ATOM 865 O O . ILE A 1 113 ? 15.853 6.826 -5.223 1.00 97.38 113 ILE A O 1
ATOM 869 N N . ARG A 1 114 ? 15.706 7.116 -2.988 1.00 96.00 114 ARG A N 1
ATOM 870 C CA . ARG A 1 114 ? 15.151 8.486 -2.997 1.00 96.00 114 ARG A CA 1
ATOM 871 C C . ARG A 1 114 ? 15.769 9.351 -1.899 1.00 96.00 114 ARG A C 1
ATOM 873 O O . ARG A 1 114 ? 16.033 8.859 -0.796 1.00 96.00 114 ARG A O 1
ATOM 880 N N . GLY A 1 115 ? 15.917 10.644 -2.194 1.00 92.06 115 GLY A N 1
ATOM 881 C CA . GLY A 1 115 ? 16.616 11.606 -1.337 1.00 92.06 115 GLY A CA 1
ATOM 882 C C . GLY A 1 115 ? 18.054 11.170 -1.050 1.00 92.06 115 GLY A C 1
ATOM 883 O O . GLY A 1 115 ? 18.645 10.417 -1.820 1.00 92.06 115 GLY A O 1
ATOM 884 N N . ASP A 1 116 ? 18.573 11.547 0.116 1.00 89.50 116 ASP A N 1
ATOM 885 C CA . ASP A 1 116 ? 19.920 11.156 0.566 1.00 89.50 116 ASP A CA 1
ATOM 886 C C . ASP A 1 116 ? 19.964 9.775 1.254 1.00 89.50 116 ASP A C 1
ATOM 888 O O . ASP A 1 116 ? 20.911 9.437 1.966 1.00 89.50 116 ASP A O 1
ATOM 892 N N . SER A 1 117 ? 18.915 8.955 1.119 1.00 90.56 117 SER A N 1
ATOM 893 C CA . SER A 1 117 ? 18.847 7.671 1.818 1.00 90.56 117 SER A CA 1
ATOM 894 C C . SER A 1 117 ? 19.553 6.558 1.056 1.00 90.56 117 SER A C 1
ATOM 896 O O . SER A 1 117 ? 19.197 6.248 -0.072 1.00 90.56 117 SER A O 1
ATOM 898 N N . HIS A 1 118 ? 20.448 5.835 1.728 1.00 90.88 118 HIS A N 1
ATOM 899 C CA . HIS A 1 118 ? 21.030 4.598 1.194 1.00 90.88 118 HIS A CA 1
ATOM 900 C C . HIS A 1 118 ? 20.101 3.374 1.305 1.00 90.88 118 HIS A C 1
ATOM 902 O O . HIS A 1 118 ? 20.461 2.284 0.870 1.00 90.88 118 HIS A O 1
ATOM 908 N N . ARG A 1 119 ? 18.916 3.516 1.920 1.00 95.25 119 ARG A N 1
ATOM 909 C CA . ARG A 1 119 ? 17.960 2.415 2.111 1.00 95.25 119 ARG A CA 1
ATOM 910 C C . ARG A 1 119 ? 16.856 2.490 1.063 1.00 95.25 119 ARG A C 1
ATOM 912 O O . ARG A 1 119 ? 16.013 3.387 1.131 1.00 95.25 119 ARG A O 1
ATOM 919 N N . ALA A 1 120 ? 16.813 1.509 0.168 1.00 96.75 120 ALA A N 1
ATOM 920 C CA . ALA A 1 120 ? 15.779 1.404 -0.856 1.00 96.75 120 ALA A CA 1
ATOM 921 C C . ALA A 1 120 ? 14.367 1.286 -0.265 1.00 96.75 120 ALA A C 1
ATOM 923 O O . ALA A 1 120 ? 14.169 0.776 0.842 1.00 96.75 120 ALA A O 1
ATOM 924 N N . LEU A 1 121 ? 13.385 1.790 -1.004 1.00 98.25 121 LEU A N 1
ATOM 925 C CA . LEU A 1 121 ? 12.019 1.287 -0.968 1.00 98.25 121 LEU A CA 1
ATOM 926 C C . LEU A 1 121 ? 11.930 0.097 -1.919 1.00 98.25 121 LEU A C 1
ATOM 928 O O . LEU A 1 121 ? 12.516 0.132 -2.998 1.00 98.25 121 LEU A O 1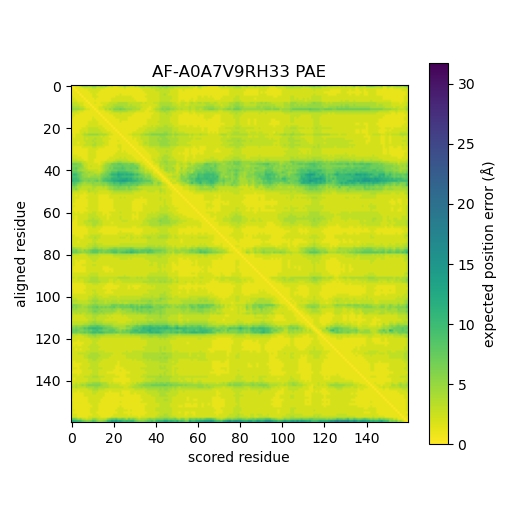
ATOM 932 N N . HIS A 1 122 ? 11.189 -0.928 -1.528 1.00 98.38 122 HIS A N 1
ATOM 933 C CA . HIS A 1 122 ? 11.042 -2.149 -2.310 1.00 98.38 122 HIS A CA 1
ATOM 934 C C . HIS A 1 122 ? 9.658 -2.153 -2.950 1.00 98.38 122 HIS A C 1
ATOM 936 O O . HIS A 1 122 ? 8.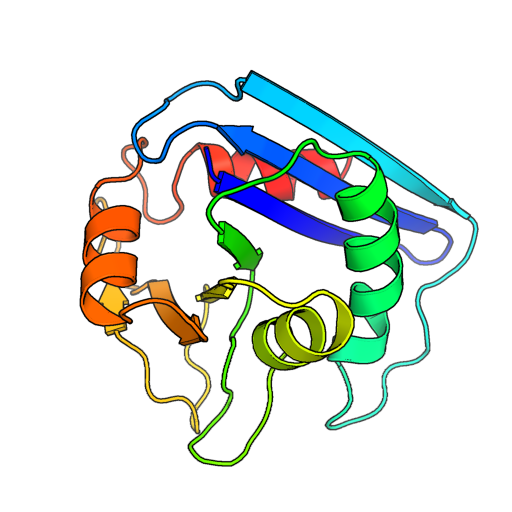649 -2.268 -2.249 1.00 98.38 122 HIS A O 1
ATOM 942 N N . VAL A 1 123 ? 9.615 -1.976 -4.270 1.00 98.56 123 VAL A N 1
ATOM 943 C CA . VAL A 1 123 ? 8.367 -1.848 -5.025 1.00 98.56 123 VAL A CA 1
ATOM 944 C C . VAL A 1 123 ? 7.991 -3.180 -5.662 1.00 98.56 123 VAL A C 1
ATOM 946 O O . VAL A 1 123 ? 8.782 -3.799 -6.375 1.00 98.56 123 VAL A O 1
ATOM 949 N N . THR A 1 124 ? 6.760 -3.617 -5.413 1.00 98.44 124 THR A N 1
ATOM 950 C CA . THR A 1 124 ? 6.145 -4.798 -6.042 1.00 98.44 124 THR A CA 1
ATOM 951 C C . THR A 1 124 ? 4.775 -4.432 -6.594 1.00 98.44 124 THR A C 1
ATOM 953 O O . THR A 1 124 ? 4.180 -3.453 -6.151 1.00 98.44 124 THR A O 1
ATOM 956 N N . ALA A 1 125 ? 4.272 -5.186 -7.568 1.00 98.38 125 ALA A N 1
ATOM 957 C CA . ALA A 1 125 ? 3.007 -4.873 -8.221 1.00 98.38 125 ALA A CA 1
ATOM 958 C C . ALA A 1 125 ? 2.257 -6.132 -8.681 1.00 98.38 125 ALA A C 1
ATOM 960 O O . ALA A 1 125 ? 2.864 -7.185 -8.887 1.00 98.38 125 ALA A O 1
ATOM 961 N N . ILE A 1 126 ? 0.940 -6.006 -8.844 1.00 98.38 126 ILE A N 1
ATOM 962 C CA . ILE A 1 126 ? 0.061 -6.952 -9.544 1.00 98.38 126 ILE A CA 1
ATOM 963 C C . ILE A 1 126 ? -0.957 -6.161 -10.367 1.00 98.38 126 ILE A C 1
ATOM 965 O O . ILE A 1 126 ? -1.406 -5.096 -9.935 1.00 98.38 126 ILE A O 1
ATOM 969 N N . ASP A 1 127 ? -1.269 -6.652 -11.569 1.00 98.00 127 ASP A N 1
ATOM 970 C CA . ASP A 1 127 ? -2.046 -5.935 -12.594 1.00 98.00 127 ASP A CA 1
ATOM 971 C C . ASP A 1 127 ? -1.496 -4.534 -12.924 1.00 98.00 127 ASP A C 1
ATOM 973 O O . ASP A 1 127 ? -2.205 -3.644 -13.389 1.00 98.00 127 ASP A O 1
ATOM 977 N N . PHE A 1 128 ? -0.196 -4.343 -12.698 1.00 97.69 128 PHE A N 1
ATOM 978 C CA . PHE A 1 128 ? 0.555 -3.142 -13.029 1.00 97.69 128 PHE A CA 1
ATOM 979 C C . PHE A 1 128 ? 2.004 -3.532 -13.332 1.00 97.69 128 PHE A C 1
ATOM 981 O O . PHE A 1 128 ? 2.554 -4.419 -12.675 1.00 97.69 128 PHE A O 1
ATOM 988 N N . ASP A 1 129 ? 2.638 -2.878 -14.307 1.00 98.00 129 ASP A N 1
ATOM 989 C CA . ASP A 1 129 ? 4.044 -3.142 -14.618 1.00 98.00 129 ASP A CA 1
ATOM 990 C C . ASP A 1 129 ? 4.946 -2.699 -13.455 1.00 98.00 129 ASP A C 1
ATOM 992 O O . ASP A 1 129 ? 4.943 -1.537 -13.045 1.00 98.00 129 ASP A O 1
ATOM 996 N N . ALA A 1 130 ? 5.705 -3.637 -12.890 1.00 96.69 130 ALA A N 1
ATOM 997 C CA . ALA A 1 130 ? 6.439 -3.400 -11.651 1.00 96.69 130 ALA A CA 1
ATOM 998 C C . ALA A 1 130 ? 7.607 -2.410 -11.821 1.00 96.69 130 ALA A C 1
ATOM 1000 O O . ALA A 1 130 ? 7.947 -1.702 -10.870 1.00 96.69 130 ALA A O 1
ATOM 1001 N N . VAL A 1 131 ? 8.191 -2.326 -13.022 1.00 98.25 131 VAL A N 1
ATOM 1002 C CA . VAL A 1 131 ? 9.251 -1.358 -13.337 1.00 98.25 131 VAL A CA 1
ATOM 1003 C C . VAL A 1 131 ? 8.646 0.038 -13.461 1.00 98.25 131 VAL A C 1
ATOM 1005 O O . VAL A 1 131 ? 9.114 0.970 -12.813 1.00 98.25 131 VAL A O 1
ATOM 1008 N N . ALA A 1 132 ? 7.542 0.182 -14.195 1.00 98.25 132 ALA A N 1
ATOM 1009 C CA . ALA A 1 132 ? 6.797 1.431 -14.296 1.00 98.25 132 ALA A CA 1
ATOM 1010 C C . ALA A 1 132 ? 6.276 1.901 -12.930 1.00 98.25 132 ALA A C 1
ATOM 1012 O O . ALA A 1 132 ? 6.346 3.092 -12.630 1.00 98.25 132 ALA A O 1
ATOM 1013 N N . ALA A 1 133 ? 5.798 0.990 -12.075 1.00 98.38 133 ALA A N 1
ATOM 1014 C CA . ALA A 1 133 ? 5.425 1.311 -10.699 1.00 98.38 133 ALA A CA 1
ATOM 1015 C C . ALA A 1 133 ? 6.616 1.888 -9.925 1.00 98.38 133 ALA A C 1
ATOM 1017 O O . ALA A 1 133 ? 6.474 2.913 -9.263 1.00 98.38 133 ALA A O 1
ATOM 1018 N N . ALA A 1 134 ? 7.796 1.275 -10.033 1.00 98.56 134 ALA A N 1
ATOM 1019 C CA . ALA A 1 134 ? 9.003 1.763 -9.376 1.00 98.56 134 ALA A CA 1
ATOM 1020 C C . ALA A 1 134 ? 9.437 3.144 -9.889 1.00 98.56 134 ALA A C 1
ATOM 1022 O O . ALA A 1 134 ? 9.796 3.998 -9.080 1.00 98.56 134 ALA A O 1
ATOM 1023 N N . GLU A 1 135 ? 9.344 3.402 -11.197 1.00 98.44 135 GLU A N 1
ATOM 1024 C CA . GLU A 1 135 ? 9.612 4.730 -11.761 1.00 98.44 135 GLU A CA 1
ATOM 1025 C C . GLU A 1 135 ? 8.611 5.780 -11.266 1.00 98.44 135 GLU A C 1
ATOM 1027 O O . GLU A 1 135 ? 9.014 6.870 -10.858 1.00 98.44 135 GLU A O 1
ATOM 1032 N N . ARG A 1 136 ? 7.316 5.444 -11.209 1.00 98.31 136 ARG A N 1
ATOM 1033 C CA . ARG A 1 136 ? 6.299 6.345 -10.649 1.00 98.31 136 ARG A CA 1
ATOM 1034 C C . ARG A 1 136 ? 6.557 6.626 -9.168 1.00 98.31 136 ARG A C 1
ATOM 1036 O O . ARG A 1 136 ? 6.536 7.783 -8.767 1.00 98.31 136 ARG A O 1
ATOM 1043 N N . VAL A 1 137 ? 6.888 5.603 -8.373 1.00 98.25 137 VAL A N 1
ATOM 1044 C CA . VAL A 1 137 ? 7.272 5.752 -6.955 1.00 98.25 137 VAL A CA 1
ATOM 1045 C C . VAL A 1 137 ? 8.528 6.613 -6.799 1.00 98.25 137 VAL A C 1
ATOM 1047 O O . VAL A 1 137 ? 8.593 7.445 -5.893 1.00 98.25 137 VAL A O 1
ATOM 1050 N N . ARG A 1 138 ? 9.522 6.455 -7.683 1.00 97.69 138 ARG A N 1
ATOM 1051 C CA . ARG A 1 138 ? 10.734 7.286 -7.704 1.00 97.69 138 ARG A CA 1
ATOM 1052 C C . ARG A 1 138 ? 10.390 8.757 -7.923 1.00 97.69 138 ARG A C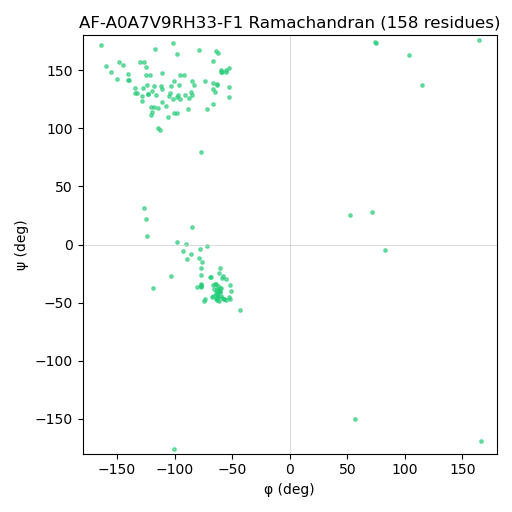 1
ATOM 1054 O O . ARG A 1 138 ? 10.926 9.600 -7.204 1.00 97.69 138 ARG A O 1
ATOM 1061 N N . ALA A 1 139 ? 9.486 9.032 -8.860 1.00 97.12 139 ALA A N 1
ATOM 1062 C CA . ALA A 1 139 ? 9.066 10.373 -9.249 1.00 97.12 139 ALA A CA 1
ATOM 1063 C C . ALA A 1 139 ? 8.056 11.041 -8.296 1.00 97.12 139 ALA A C 1
ATOM 1065 O O . ALA A 1 139 ? 7.839 12.243 -8.425 1.00 97.12 139 ALA A O 1
ATOM 1066 N N . MET A 1 140 ? 7.453 10.311 -7.345 1.00 98.12 14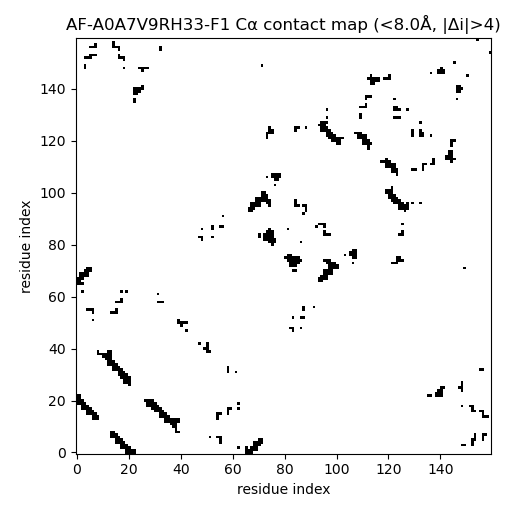0 MET A N 1
ATOM 1067 C CA . MET A 1 140 ? 6.500 10.905 -6.394 1.00 98.12 140 MET A CA 1
ATOM 1068 C C . MET A 1 140 ? 7.112 12.091 -5.643 1.00 98.12 140 MET A C 1
ATOM 1070 O O . MET A 1 140 ? 8.306 12.093 -5.327 1.00 98.12 140 MET A O 1
ATOM 1074 N N . HIS A 1 141 ? 6.273 13.060 -5.282 1.00 98.25 141 HIS A N 1
ATOM 1075 C CA . HIS A 1 141 ? 6.690 14.255 -4.559 1.00 98.25 141 HIS A CA 1
ATOM 1076 C C . HIS A 1 141 ? 7.363 13.953 -3.199 1.00 98.25 141 HIS A C 1
ATOM 1078 O O . HIS A 1 141 ? 7.011 13.004 -2.485 1.00 98.25 141 HIS A O 1
ATOM 1084 N N . GLY A 1 142 ? 8.304 14.819 -2.805 1.00 96.69 142 GLY A N 1
ATOM 1085 C CA . GLY A 1 142 ? 8.962 14.839 -1.497 1.00 96.69 142 GLY A CA 1
ATOM 1086 C C . GLY A 1 142 ? 10.458 14.527 -1.546 1.00 96.69 142 GLY A C 1
ATOM 1087 O O . GLY A 1 142 ? 10.882 13.569 -2.182 1.00 96.69 142 GLY A O 1
ATOM 1088 N N . GLU A 1 143 ? 11.250 15.289 -0.796 1.00 94.81 143 GLU A N 1
ATOM 1089 C CA . GLU A 1 143 ? 12.725 15.266 -0.843 1.00 94.81 143 GLU A CA 1
ATOM 1090 C C . GLU A 1 143 ? 13.370 14.061 -0.135 1.00 94.81 143 GLU A C 1
ATOM 1092 O O . GLU A 1 143 ? 14.553 13.773 -0.305 1.00 94.81 143 GLU A O 1
ATOM 1097 N N . HIS A 1 144 ? 12.607 13.342 0.688 1.00 95.25 144 HIS A N 1
ATOM 1098 C CA . HIS A 1 144 ? 13.124 12.255 1.520 1.00 95.25 144 HIS A CA 1
ATOM 1099 C C . HIS A 1 144 ? 12.827 10.878 0.933 1.00 95.25 144 HIS A C 1
ATOM 1101 O O . HIS A 1 144 ? 12.036 10.733 0.008 1.00 95.25 144 HIS A O 1
ATOM 1107 N N . ARG A 1 145 ? 13.392 9.842 1.565 1.00 96.69 145 ARG A N 1
ATOM 1108 C CA . ARG A 1 145 ? 13.163 8.425 1.250 1.00 96.69 145 ARG A CA 1
ATOM 1109 C C . ARG A 1 145 ? 11.691 8.085 0.989 1.00 96.69 145 ARG A C 1
ATOM 1111 O O . ARG A 1 145 ? 11.370 7.536 -0.059 1.00 96.69 145 ARG A O 1
ATOM 1118 N N . ILE A 1 146 ? 10.816 8.387 1.950 1.00 97.62 146 ILE A N 1
ATOM 1119 C CA . ILE A 1 146 ? 9.382 8.071 1.885 1.00 97.62 146 ILE A CA 1
ATOM 1120 C C . ILE A 1 146 ? 8.665 9.225 1.166 1.00 97.62 146 ILE A C 1
ATOM 1122 O O . ILE A 1 146 ? 8.817 10.365 1.617 1.00 97.62 146 ILE A O 1
ATOM 1126 N N . PRO A 1 147 ? 7.890 8.957 0.094 1.00 98.00 147 PRO A N 1
ATOM 1127 C CA . PRO A 1 147 ? 7.122 9.986 -0.600 1.00 98.00 147 PRO A CA 1
ATOM 1128 C C . PRO A 1 147 ? 6.186 10.755 0.334 1.00 98.00 147 PRO A C 1
ATOM 1130 O O . PRO A 1 147 ? 5.677 10.202 1.314 1.00 98.00 147 PRO A O 1
ATOM 1133 N N . THR A 1 148 ? 5.928 12.024 0.016 1.00 98.25 148 THR A N 1
ATOM 1134 C CA . THR A 1 148 ? 5.114 12.923 0.848 1.00 98.25 148 THR A CA 1
ATOM 1135 C C . THR A 1 148 ? 3.735 12.341 1.143 1.00 98.25 148 THR A C 1
ATOM 1137 O O . THR A 1 148 ? 3.361 12.256 2.314 1.00 98.25 148 THR A O 1
ATOM 1140 N N . LEU A 1 149 ? 3.030 11.840 0.127 1.00 98.38 149 LEU A N 1
ATOM 1141 C CA . LEU A 1 149 ? 1.681 11.297 0.298 1.00 98.38 149 LEU A CA 1
ATOM 1142 C C . LEU A 1 149 ? 1.649 9.890 0.920 1.00 98.38 149 LEU A C 1
ATOM 1144 O O . LEU A 1 149 ? 0.712 9.569 1.647 1.00 98.38 149 LEU A O 1
ATOM 1148 N N . VAL A 1 150 ? 2.708 9.086 0.758 1.00 98.38 150 VAL A N 1
ATOM 1149 C CA . VAL A 1 150 ? 2.855 7.806 1.485 1.00 98.38 150 VAL A CA 1
ATOM 1150 C C . VAL A 1 150 ? 3.025 8.056 2.982 1.00 98.38 150 VAL A C 1
ATOM 1152 O O . VAL A 1 150 ? 2.371 7.431 3.813 1.00 98.38 150 VAL A O 1
ATOM 1155 N N . ARG A 1 151 ? 3.858 9.034 3.345 1.00 98.12 151 ARG A N 1
ATOM 1156 C CA . ARG A 1 151 ? 3.987 9.491 4.732 1.00 98.12 151 ARG A CA 1
ATOM 1157 C C . ARG A 1 151 ? 2.691 10.116 5.251 1.00 98.12 151 ARG A C 1
ATOM 1159 O O . ARG A 1 151 ? 2.404 9.984 6.440 1.00 98.12 151 ARG A O 1
ATOM 1166 N N . ARG A 1 152 ? 1.916 10.794 4.397 1.00 98.44 152 ARG A N 1
ATOM 1167 C CA . ARG A 1 152 ? 0.627 11.376 4.786 1.00 98.44 152 ARG A CA 1
ATOM 1168 C C . ARG A 1 152 ? -0.373 10.296 5.195 1.00 98.44 152 ARG A C 1
ATOM 1170 O O . ARG A 1 152 ? -0.960 10.433 6.264 1.00 98.44 152 ARG A O 1
ATOM 1177 N N . ALA A 1 153 ? -0.492 9.215 4.421 1.00 98.44 153 ALA A N 1
ATOM 1178 C CA . ALA A 1 153 ? -1.319 8.063 4.783 1.00 98.44 153 ALA A CA 1
ATOM 1179 C C . ALA A 1 153 ? -0.903 7.455 6.140 1.00 98.44 153 ALA A C 1
ATOM 1181 O O . ALA A 1 153 ? -1.756 7.309 7.013 1.00 98.44 153 ALA A O 1
ATOM 1182 N N . ASP A 1 154 ? 0.402 7.231 6.370 1.00 98.06 154 ASP A N 1
ATOM 1183 C CA . ASP A 1 154 ? 0.924 6.731 7.663 1.00 98.06 154 ASP A CA 1
ATOM 1184 C C . ASP A 1 154 ? 0.623 7.679 8.835 1.00 98.06 154 ASP A C 1
ATOM 1186 O O . ASP A 1 154 ? 0.212 7.256 9.917 1.00 98.06 154 ASP A O 1
ATOM 1190 N N . THR A 1 155 ? 0.747 8.987 8.611 1.00 98.25 155 THR A N 1
ATOM 1191 C CA . THR A 1 155 ? 0.455 10.007 9.630 1.00 98.25 155 THR A CA 1
ATOM 1192 C C . THR A 1 155 ? -1.026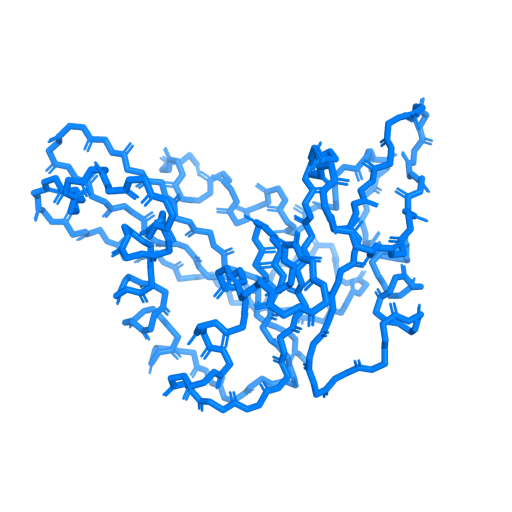 9.992 10.018 1.00 98.25 155 THR A C 1
ATOM 1194 O O . THR A 1 155 ? -1.353 9.937 11.207 1.00 98.25 155 THR A O 1
ATOM 1197 N N . LEU A 1 156 ? -1.915 9.958 9.020 1.00 98.31 156 LEU A N 1
ATOM 1198 C CA . LEU A 1 156 ? -3.362 9.886 9.218 1.00 98.31 156 LEU A CA 1
ATOM 1199 C C . LEU A 1 156 ? -3.780 8.591 9.925 1.00 98.31 156 LEU A C 1
ATOM 1201 O O . LEU A 1 156 ? -4.597 8.638 10.849 1.00 98.31 156 LEU A O 1
ATOM 1205 N N . ALA A 1 157 ? -3.196 7.449 9.545 1.00 97.88 157 ALA A N 1
ATOM 1206 C CA . ALA A 1 157 ? -3.461 6.164 10.188 1.00 97.88 157 ALA A CA 1
ATOM 1207 C C . ALA A 1 157 ? -3.063 6.201 11.672 1.00 97.88 157 ALA A C 1
ATOM 1209 O O . ALA A 1 157 ? -3.816 5.765 12.538 1.00 97.88 157 ALA A O 1
ATOM 1210 N N . ARG A 1 158 ? -1.938 6.842 12.009 1.00 96.94 158 ARG A N 1
ATOM 1211 C CA . ARG A 1 158 ? -1.504 7.075 13.401 1.00 96.94 158 ARG A CA 1
ATOM 1212 C C . ARG A 1 158 ? -2.327 8.126 14.154 1.00 96.94 158 ARG A C 1
ATOM 1214 O O . ARG A 1 158 ? -2.053 8.381 15.326 1.00 96.94 158 ARG A O 1
ATOM 1221 N N . GLY A 1 159 ? -3.319 8.741 13.510 1.00 90.00 159 GLY A N 1
ATOM 1222 C CA . GLY A 1 159 ? -4.195 9.745 14.107 1.00 90.00 159 GLY A CA 1
ATOM 1223 C C . GLY A 1 159 ? -3.522 11.092 14.366 1.00 90.00 159 GLY A C 1
ATOM 1224 O O . GLY A 1 159 ? -3.934 11.775 15.304 1.00 90.00 159 GLY A O 1
ATOM 1225 N N . ARG A 1 160 ? -2.498 11.436 13.580 1.00 79.88 160 ARG A N 1
ATOM 1226 C CA . ARG A 1 160 ? -1.754 12.698 13.662 1.00 79.88 160 ARG A CA 1
ATOM 1227 C C . ARG A 1 160 ? -2.088 13.642 12.511 1.00 79.88 160 ARG A C 1
ATOM 1229 O O . ARG A 1 160 ? -2.525 13.163 11.441 1.00 79.88 160 ARG A O 1
#

Radius of gyration: 14.54 Å; Cα contacts (8 Å, |Δi|>4): 370; chains: 1; bounding box: 37×36×36 Å

Mean predicted aligned error: 2.87 Å

Secondary structure (DSSP, 8-state):
-EEEEEEEEETTEEEEEEEEE-TT-SS-SEEEEEEEESPPPPP-TT-GGGGTHHHHHHHHTTSPP-S-EEESS-SEEETTEE-HHHHHHHHH-S-EEEEESS--TT---EEE--TT-SS-EEEEEESS-HHHHHHHHHHSS-SSSS-HHHHHHHHHHTT-

Sequence (160 aa):
MICIVDVHYEPDRVTAAAVGAEWDDEIATIEIVVRTKGPAADYNPGAFYERELPYLLAILERMPPVEAVVVDGYVWLGPDHPGLGWHLHRARGGPVIGIAKTQFAGAVSNDVIRGDSHRALHVTAIDFDAVAAAERVRAMHGEHRIPTLVRRADTLARGR

Nearest PDB structures (foldseek):
  3goc-assembly1_A  TM=7.786E-01  e=5.515E-10  Streptomyces avermitilis MA-4680 = NBRC 14893
  4xpu-assembly1_A  TM=8.358E-01  e=3.993E-09  Escherichia coli S88
  6ozf-assembly1_A  TM=7.920E-01  e=1.010E-08  Thermotoga maritima
  3hd0-assembly1_A  TM=7.774E-01  e=1.657E-08  Thermotoga maritima
  3ga2-assembly1_A  TM=8.015E-01  e=4.457E-08  Bacillus subtilis

pLDDT: mean 95.96, std 3.92, range [78.81, 98.88]

Foldseek 3Di:
DEKEKDWDWDQFKIKIWIFDDDLADLDGPDIDIDIDTHGFDDDDVLPNLSRCLVVVVVRVVVDDDDQEYEYAAECALAPPRGDNQVVNCVVPNHKYKYWYQDDRPRDDFDWADAAPDPGTTGIYMDNDDRVVRNVSLNNYDDRDRHHNVNVVNVVVNVVD

Solvent-accessible surface area (backbone atoms only — not comparable to full-atom values): 8417 Å² total; per-residue (Å²): 82,35,33,33,38,29,71,32,74,46,87,59,28,30,21,28,14,38,30,29,27,54,70,63,43,76,64,69,78,37,80,49,78,47,80,44,84,38,53,54,62,80,91,42,93,96,46,62,43,69,52,43,48,66,51,52,53,61,54,52,75,75,48,76,92,55,73,30,38,35,36,80,28,37,14,42,48,22,101,90,35,78,23,50,31,39,56,48,26,74,75,72,55,67,26,24,35,6,48,16,84,64,92,53,96,58,36,76,58,38,74,32,68,29,55,93,40,92,63,47,35,36,20,25,44,42,86,49,61,35,65,61,50,27,53,48,61,58,61,22,27,56,75,44,62,65,33,43,55,62,48,46,15,50,36,46,13,71,72,97